Protein AF-A0A9E6AUA4-F1 (afdb_monomer)

Secondary structure (DSSP, 8-state):
-HHHHHHHHHHHHHHHHHTT----PPEEEEETTEEEEHHHHHHHHHTT-S-GGGHHHHHHHHHHHHHHHHHHHHTTGGGSHHHHHHHHHHHHHHHHHHH-

pLDDT: mean 79.26, std 15.29, range [46.84, 95.31]

Foldseek 3Di:
DVVVVVVVVVVVVVVVVVPPPDPPQDFPDDQPPDTDGPVNLCVVDVVPDPDPVCSVVSVVVVSVVVVVVVVCVVVVVCVDPVNVVVVVVVVVVVVVVVVD

Mean predicted aligned error: 12.49 Å

Sequence (100 aa):
MRKHLVIFSVIAMTIFSFGFMREDKTTVATVGRDKITLEELNEKFASLSPSYQDKVKYLDKMIEERLLFKAATKDGYTKTEDFKSKYLSAKQQILIKLLL

Structure (mmCIF, N/CA/C/O backbone):
data_AF-A0A9E6AUA4-F1
#
_entry.id   AF-A0A9E6AUA4-F1
#
loop_
_atom_site.group_PDB
_atom_site.id
_atom_site.type_symbol
_atom_site.label_atom_id
_atom_site.label_alt_id
_atom_site.label_comp_id
_atom_site.label_asym_id
_atom_site.label_entity_id
_atom_site.label_seq_id
_atom_site.pdbx_PDB_ins_code
_atom_site.Cartn_x
_atom_site.Cartn_y
_atom_site.Cartn_z
_atom_site.occupancy
_atom_site.B_iso_or_equiv
_atom_site.auth_seq_id
_atom_site.auth_comp_id
_atom_site.auth_asym_id
_atom_site.auth_atom_id
_atom_site.pdbx_PDB_model_num
ATOM 1 N N . MET A 1 1 ? -7.648 55.574 -2.502 1.00 55.09 1 MET A N 1
ATOM 2 C CA . MET A 1 1 ? -7.627 54.262 -1.808 1.00 55.09 1 MET A CA 1
ATOM 3 C C . MET A 1 1 ? -8.327 53.116 -2.552 1.00 55.09 1 MET A C 1
ATOM 5 O O . MET A 1 1 ? -7.807 52.015 -2.505 1.00 55.09 1 MET A O 1
ATOM 9 N N . ARG A 1 2 ? -9.430 53.324 -3.296 1.00 54.16 2 ARG A N 1
ATOM 10 C CA . ARG A 1 2 ? -10.137 52.229 -4.009 1.00 54.16 2 ARG A CA 1
ATOM 11 C C . ARG A 1 2 ? -9.356 51.559 -5.159 1.00 54.16 2 ARG A C 1
ATOM 13 O O . ARG A 1 2 ? -9.570 50.387 -5.424 1.00 54.16 2 ARG A O 1
ATOM 20 N N . LYS A 1 3 ? -8.428 52.270 -5.815 1.00 53.44 3 LYS A N 1
ATOM 21 C CA . LYS A 1 3 ? -7.678 51.756 -6.982 1.00 53.44 3 LYS A CA 1
ATOM 22 C C . LYS A 1 3 ? -6.636 50.679 -6.628 1.00 53.44 3 LYS A C 1
ATOM 24 O O . LYS A 1 3 ? -6.427 49.770 -7.418 1.00 53.44 3 LYS A O 1
ATOM 29 N N . HIS A 1 4 ? -6.042 50.727 -5.432 1.00 55.59 4 HIS A N 1
ATOM 30 C CA . HIS A 1 4 ? -5.066 49.717 -4.990 1.00 55.59 4 HIS A CA 1
ATOM 31 C C . HIS A 1 4 ? -5.722 48.385 -4.596 1.00 55.59 4 HIS A C 1
ATOM 33 O O . HIS A 1 4 ? -5.101 47.336 -4.736 1.00 55.59 4 HIS A O 1
ATOM 39 N N . LEU A 1 5 ? -6.994 48.415 -4.179 1.00 56.22 5 LEU A N 1
ATOM 40 C CA . LEU A 1 5 ? -7.757 47.221 -3.805 1.00 56.22 5 LEU A CA 1
ATOM 41 C C . LEU A 1 5 ? -8.110 46.355 -5.029 1.00 56.22 5 LEU A C 1
ATOM 43 O O . LEU A 1 5 ? -8.086 45.132 -4.950 1.00 56.22 5 LEU A O 1
ATOM 47 N N . VAL A 1 6 ? -8.353 46.986 -6.185 1.00 60.66 6 VAL A N 1
ATOM 48 C CA . VAL A 1 6 ? -8.621 46.279 -7.450 1.00 60.66 6 VAL A CA 1
ATOM 49 C C . VAL A 1 6 ? -7.359 45.590 -7.977 1.00 60.66 6 VAL A C 1
ATOM 51 O O . VAL A 1 6 ? -7.424 44.449 -8.419 1.00 60.66 6 VAL A O 1
ATOM 54 N N . ILE A 1 7 ? -6.195 46.238 -7.871 1.00 61.44 7 ILE A N 1
ATOM 55 C CA . ILE A 1 7 ? -4.921 45.674 -8.349 1.00 61.44 7 ILE A CA 1
ATOM 56 C C . ILE A 1 7 ? -4.522 44.440 -7.524 1.00 61.44 7 ILE A C 1
ATOM 58 O O . ILE A 1 7 ? -4.136 43.423 -8.096 1.00 61.44 7 ILE A O 1
ATOM 62 N N . PHE A 1 8 ? -4.690 44.483 -6.197 1.00 59.53 8 PHE A N 1
ATOM 63 C CA . PHE A 1 8 ? -4.424 43.325 -5.332 1.00 59.53 8 PHE A CA 1
ATOM 64 C C . PHE A 1 8 ? -5.347 42.135 -5.638 1.00 59.53 8 PHE A C 1
ATOM 66 O O . PHE A 1 8 ? -4.899 40.989 -5.641 1.00 59.53 8 PHE A O 1
ATOM 73 N N . SER A 1 9 ? -6.616 42.405 -5.959 1.00 60.94 9 SER A N 1
ATOM 74 C CA . SER A 1 9 ? -7.585 41.370 -6.334 1.00 60.94 9 SER A CA 1
ATOM 75 C C . SER A 1 9 ? -7.207 40.649 -7.629 1.00 60.94 9 SER A C 1
ATOM 77 O O . SER A 1 9 ? -7.387 39.439 -7.721 1.00 60.94 9 SER A O 1
ATOM 79 N N . VAL A 1 10 ? -6.685 41.367 -8.629 1.00 60.03 10 VAL A N 1
ATOM 80 C CA . VAL A 1 10 ? -6.315 40.770 -9.924 1.00 60.03 10 VAL A CA 1
ATOM 81 C C . VAL A 1 10 ? -5.061 39.903 -9.793 1.00 60.03 10 VAL A C 1
ATOM 83 O O . VAL A 1 10 ? -5.017 38.817 -10.361 1.00 60.03 10 VAL A O 1
ATOM 86 N N . ILE A 1 11 ? -4.083 40.332 -8.986 1.00 60.50 11 ILE A N 1
ATOM 87 C CA . ILE A 1 11 ? -2.850 39.569 -8.726 1.00 60.50 11 ILE A CA 1
ATOM 88 C C . ILE A 1 11 ? -3.147 38.278 -7.945 1.00 60.50 11 ILE A C 1
ATOM 90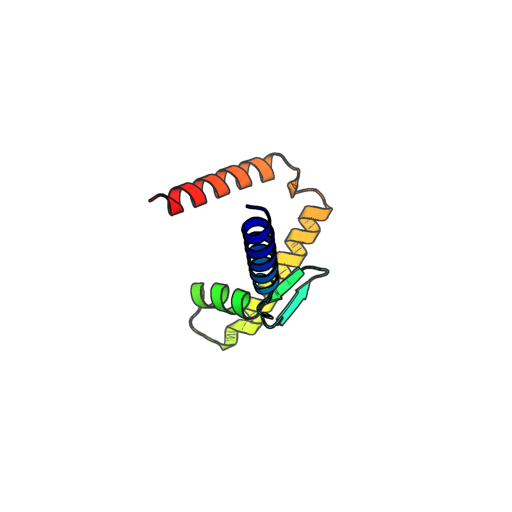 O O . ILE A 1 11 ? -2.592 37.226 -8.253 1.00 60.50 11 ILE A O 1
ATOM 94 N N . ALA A 1 12 ? -4.064 38.314 -6.973 1.00 59.62 12 ALA A N 1
ATOM 95 C CA . ALA A 1 12 ? -4.470 37.111 -6.243 1.00 59.62 12 ALA A CA 1
ATOM 96 C C . ALA A 1 12 ? -5.156 36.070 -7.154 1.00 59.62 12 ALA A C 1
ATOM 98 O O . ALA A 1 12 ? -4.972 34.865 -6.977 1.00 59.62 12 ALA A O 1
ATOM 99 N N . MET A 1 13 ? -5.910 36.527 -8.158 1.00 57.94 13 MET A N 1
ATOM 100 C CA . MET A 1 13 ? -6.664 35.660 -9.068 1.00 57.94 13 MET A CA 1
ATOM 101 C C . MET A 1 13 ? -5.774 34.979 -10.125 1.00 57.94 13 MET A C 1
ATOM 103 O O . MET A 1 13 ? -6.029 33.834 -10.508 1.00 57.94 13 MET A O 1
ATOM 107 N N . THR A 1 14 ? -4.690 35.634 -10.558 1.00 56.69 14 THR A N 1
ATOM 108 C CA . THR A 1 14 ? -3.704 35.038 -11.477 1.00 56.69 14 THR A CA 1
ATOM 109 C C . THR A 1 14 ? -2.806 34.005 -10.798 1.00 56.69 14 THR A C 1
ATOM 111 O O . THR A 1 14 ? -2.506 32.984 -11.415 1.00 56.69 14 THR A O 1
ATOM 114 N N . ILE A 1 15 ? -2.442 34.189 -9.524 1.00 57.47 15 ILE A N 1
ATOM 115 C CA . ILE A 1 15 ? -1.631 33.203 -8.781 1.00 57.47 15 ILE A CA 1
ATOM 116 C C . ILE A 1 15 ? -2.432 31.914 -8.523 1.00 57.47 15 ILE A C 1
ATOM 118 O O . ILE A 1 15 ? -1.884 30.816 -8.609 1.00 57.47 15 ILE A O 1
ATOM 122 N N . PHE A 1 16 ? -3.746 32.020 -8.293 1.00 55.22 16 PHE A N 1
ATOM 123 C CA . PHE A 1 16 ? -4.601 30.848 -8.067 1.00 55.22 16 PHE A CA 1
ATOM 124 C C . PHE A 1 16 ? -4.792 29.979 -9.324 1.00 55.22 16 PHE A C 1
ATOM 126 O O . PHE A 1 16 ? -5.040 28.781 -9.215 1.00 55.22 16 PHE A O 1
ATOM 133 N N . SER A 1 17 ? -4.630 30.554 -10.521 1.00 51.03 17 SER A N 1
ATOM 134 C CA . SER A 1 17 ? -4.831 29.835 -11.789 1.00 51.03 17 SER A CA 1
ATOM 135 C C . SER A 1 17 ? -3.592 29.060 -12.263 1.00 51.03 17 SER A C 1
ATOM 137 O O . SER A 1 17 ? -3.729 28.112 -13.031 1.00 51.03 17 SER A O 1
ATOM 139 N N . PHE A 1 18 ? -2.391 29.401 -11.780 1.00 53.09 18 PHE A N 1
ATOM 140 C CA . PHE A 1 18 ? -1.152 28.683 -12.122 1.00 53.09 18 PHE A CA 1
ATOM 141 C C . PHE A 1 18 ? -0.863 27.466 -11.224 1.00 53.09 18 PHE A C 1
ATOM 143 O O . PHE A 1 18 ? -0.025 26.639 -11.568 1.00 53.09 18 PHE A O 1
ATOM 150 N N . GLY A 1 19 ? -1.578 27.301 -10.105 1.00 49.84 19 GLY A N 1
ATOM 151 C CA . GLY A 1 19 ? -1.366 26.197 -9.156 1.00 49.84 19 GLY A CA 1
ATOM 152 C C . GLY A 1 19 ? -1.972 24.845 -9.557 1.00 49.84 19 GLY A C 1
ATOM 153 O O . GLY A 1 19 ? -1.906 23.903 -8.771 1.00 49.84 19 GLY A O 1
ATOM 154 N N . PHE A 1 20 ? -2.588 24.735 -10.740 1.00 51.16 20 PHE A N 1
ATOM 155 C CA . PHE A 1 20 ? -3.308 23.531 -11.178 1.00 51.16 20 PHE A CA 1
ATOM 156 C C . PHE A 1 20 ? -2.785 22.946 -12.500 1.00 51.16 20 PHE A C 1
ATOM 158 O O . PHE A 1 20 ? -3.528 22.283 -13.220 1.00 51.16 20 PHE A O 1
ATOM 165 N N . MET A 1 21 ? -1.507 23.141 -12.838 1.00 46.84 21 MET A N 1
ATOM 166 C CA . MET A 1 21 ? -0.854 22.228 -13.782 1.00 46.84 21 MET A CA 1
ATOM 167 C C . MET A 1 21 ? -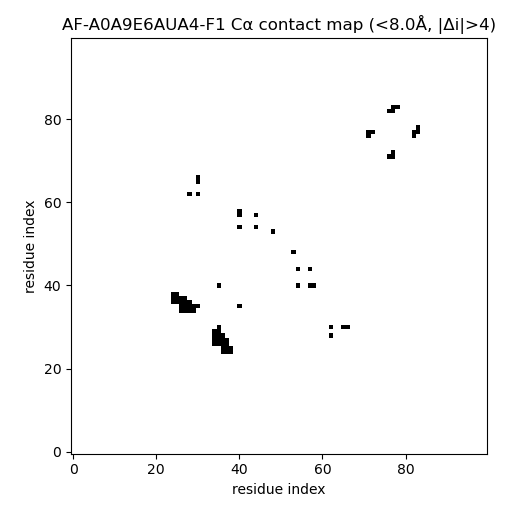0.522 20.939 -13.029 1.00 46.84 21 MET A C 1
ATOM 169 O O . MET A 1 21 ? 0.496 20.838 -12.350 1.00 46.84 21 MET A O 1
ATOM 173 N N . ARG A 1 22 ? -1.430 19.959 -13.099 1.00 54.97 22 ARG A N 1
ATOM 174 C CA . ARG A 1 22 ? -1.107 18.575 -12.740 1.00 54.97 22 ARG A CA 1
ATOM 175 C C . ARG A 1 22 ? -0.035 18.107 -13.718 1.00 54.97 22 ARG A C 1
ATOM 177 O O . ARG A 1 22 ? -0.310 18.020 -14.908 1.00 54.97 22 ARG A O 1
ATOM 184 N N . GLU A 1 23 ? 1.164 17.816 -13.226 1.00 53.66 23 GLU A N 1
ATOM 185 C CA . GLU A 1 23 ? 2.088 16.949 -13.952 1.00 53.66 23 GLU A CA 1
ATOM 186 C C . GLU A 1 23 ? 1.326 15.669 -14.301 1.00 53.66 23 GLU A C 1
ATOM 188 O O . GLU A 1 23 ? 0.891 14.929 -13.410 1.00 53.66 23 GLU A O 1
ATOM 193 N N . ASP A 1 24 ? 1.107 15.434 -15.593 1.00 54.38 24 ASP A N 1
ATOM 194 C CA . ASP A 1 24 ? 0.524 14.196 -16.088 1.00 54.38 24 ASP A CA 1
ATOM 195 C C . ASP A 1 24 ? 1.546 13.076 -15.880 1.00 54.38 24 ASP A C 1
ATOM 197 O O . ASP A 1 24 ? 2.310 12.701 -16.768 1.00 54.38 24 ASP A O 1
ATOM 201 N N . LYS A 1 25 ? 1.592 12.548 -14.655 1.00 72.88 25 LYS A N 1
ATOM 202 C CA . LYS A 1 25 ? 2.389 11.371 -14.321 1.00 72.88 25 LYS A CA 1
ATOM 203 C C . LYS A 1 25 ? 1.896 10.214 -15.191 1.00 72.88 25 LYS A C 1
ATOM 205 O O . LYS A 1 25 ? 0.740 9.789 -15.072 1.00 72.88 25 LYS A O 1
ATOM 210 N N . THR A 1 26 ? 2.767 9.695 -16.059 1.00 87.56 26 THR A N 1
ATOM 211 C CA . THR A 1 26 ? 2.451 8.587 -16.972 1.00 87.56 26 THR A CA 1
ATOM 212 C C . THR A 1 26 ? 1.845 7.427 -16.190 1.00 87.56 26 THR A C 1
ATOM 214 O O . THR A 1 26 ? 2.484 6.867 -15.301 1.00 87.56 26 THR A O 1
ATOM 217 N N . THR A 1 27 ? 0.594 7.076 -16.483 1.00 87.88 27 THR A N 1
ATOM 218 C CA . THR A 1 27 ? -0.102 5.968 -15.816 1.00 87.88 27 THR A CA 1
ATOM 219 C C . THR A 1 27 ? 0.291 4.652 -16.479 1.00 87.88 27 THR A C 1
ATOM 221 O O . THR A 1 27 ? 0.169 4.526 -17.694 1.00 87.88 27 THR A O 1
ATOM 224 N N . VAL A 1 28 ? 0.742 3.675 -15.691 1.00 89.00 28 VAL A N 1
ATOM 225 C CA . VAL A 1 28 ? 1.167 2.350 -16.184 1.00 89.00 28 VAL A CA 1
ATOM 226 C C . VAL A 1 28 ? 0.132 1.260 -15.919 1.00 89.00 28 VAL A C 1
ATOM 228 O O . VAL A 1 28 ? 0.080 0.278 -16.650 1.00 89.00 28 VAL A O 1
ATOM 231 N N . ALA A 1 29 ? -0.722 1.437 -14.908 1.00 89.88 29 ALA A N 1
ATOM 232 C CA . ALA A 1 29 ? -1.837 0.538 -14.629 1.00 89.88 29 ALA A CA 1
ATOM 233 C C . ALA A 1 29 ? -2.960 1.263 -13.874 1.00 89.88 29 ALA A C 1
ATOM 235 O O . ALA A 1 29 ? -2.740 2.288 -13.228 1.00 89.88 29 ALA A O 1
ATOM 236 N N . THR A 1 30 ? -4.179 0.727 -13.945 1.00 88.50 30 THR A N 1
ATOM 237 C CA . THR A 1 30 ? -5.343 1.234 -13.200 1.00 88.50 30 THR A CA 1
ATOM 238 C C . THR A 1 30 ? -6.055 0.078 -12.503 1.00 88.50 30 THR A C 1
ATOM 240 O O . THR A 1 30 ? -6.387 -0.920 -13.135 1.00 88.50 30 THR A O 1
ATOM 243 N N . VAL A 1 31 ? -6.322 0.227 -11.204 1.00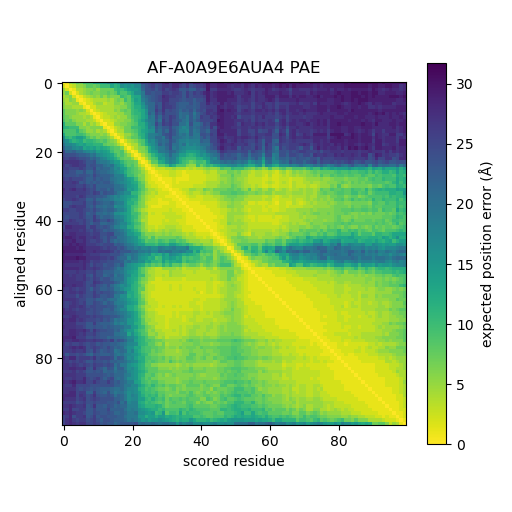 86.88 31 VAL A N 1
ATOM 244 C CA . VAL A 1 31 ? -7.031 -0.750 -10.366 1.00 86.88 31 VAL A CA 1
ATOM 245 C C . VAL A 1 31 ? -8.341 -0.121 -9.886 1.00 86.88 31 VAL A C 1
ATOM 247 O O . VAL A 1 31 ? -8.431 0.530 -8.844 1.00 86.88 31 VAL A O 1
ATOM 250 N N . GLY A 1 32 ? -9.404 -0.271 -10.677 1.00 84.69 32 GLY A N 1
ATOM 251 C CA . GLY A 1 32 ? -10.676 0.415 -10.434 1.00 84.69 32 GLY A CA 1
ATOM 252 C C . GLY A 1 32 ? -10.567 1.926 -10.656 1.00 84.69 32 GLY A C 1
ATOM 253 O O . GLY A 1 32 ? -10.529 2.362 -11.798 1.00 84.69 32 GLY A O 1
ATOM 254 N N . ARG A 1 33 ? -10.563 2.723 -9.576 1.00 84.50 33 ARG A N 1
ATOM 255 C CA . ARG A 1 33 ? -10.375 4.188 -9.652 1.00 84.50 33 ARG A CA 1
ATOM 256 C C . ARG A 1 33 ? -8.945 4.627 -9.320 1.00 84.50 33 ARG A C 1
ATOM 258 O O . ARG A 1 33 ? -8.614 5.787 -9.552 1.00 84.50 33 ARG A O 1
ATOM 265 N N . ASP A 1 34 ? -8.112 3.718 -8.816 1.00 85.31 34 ASP A N 1
ATOM 266 C CA . ASP A 1 34 ? -6.751 4.030 -8.386 1.00 85.31 34 ASP A CA 1
ATOM 267 C C . ASP A 1 34 ? -5.772 3.832 -9.543 1.00 85.31 34 ASP A C 1
ATOM 269 O O . ASP A 1 34 ? -5.808 2.810 -10.229 1.00 85.31 34 ASP A O 1
ATOM 273 N N . LYS A 1 35 ? -4.868 4.792 -9.747 1.00 89.06 35 LYS A N 1
ATOM 274 C CA . LYS A 1 35 ? -3.859 4.763 -10.817 1.00 89.06 35 LYS A CA 1
ATOM 275 C C . LYS A 1 35 ? -2.488 4.428 -10.246 1.00 89.06 35 LYS A C 1
ATOM 277 O O . LYS A 1 35 ? -2.130 4.967 -9.201 1.00 89.06 35 LYS A O 1
ATOM 282 N N . ILE A 1 36 ? -1.748 3.535 -10.895 1.00 87.94 36 ILE A N 1
ATOM 283 C CA . ILE A 1 36 ? -0.322 3.305 -10.636 1.00 87.94 36 ILE A CA 1
ATOM 284 C C . ILE A 1 36 ? 0.437 4.129 -11.671 1.00 87.94 36 ILE A C 1
ATOM 286 O O . ILE A 1 36 ? 0.241 3.941 -12.876 1.00 87.94 36 ILE A O 1
ATOM 290 N N . THR A 1 37 ? 1.266 5.063 -11.214 1.00 90.12 37 THR A N 1
ATOM 291 C CA . THR A 1 37 ? 2.085 5.897 -12.101 1.00 90.12 37 THR A CA 1
ATOM 292 C C . THR A 1 37 ? 3.461 5.274 -12.313 1.00 90.12 37 THR A C 1
ATOM 294 O O . THR A 1 37 ? 3.943 4.481 -11.505 1.00 90.12 37 THR A O 1
ATOM 297 N N . LEU A 1 38 ? 4.107 5.632 -13.420 1.00 86.88 38 LEU A N 1
ATOM 298 C CA . LEU A 1 38 ? 5.465 5.203 -13.739 1.00 86.88 38 LEU A CA 1
ATOM 299 C C . LEU A 1 38 ? 6.467 5.672 -12.676 1.00 86.88 38 LEU A C 1
ATOM 301 O O . LEU A 1 38 ? 7.410 4.958 -12.358 1.00 86.88 38 LEU A O 1
ATOM 305 N N . GLU A 1 39 ? 6.249 6.862 -12.122 1.00 86.62 39 GLU A N 1
ATOM 306 C CA . GLU A 1 39 ? 7.053 7.418 -11.036 1.00 86.62 39 GLU A CA 1
ATOM 307 C C . GLU A 1 39 ? 6.937 6.575 -9.768 1.00 86.62 39 GLU A C 1
ATOM 309 O O . GLU A 1 39 ? 7.954 6.112 -9.268 1.00 86.62 39 GLU A O 1
ATOM 314 N N . GLU A 1 40 ? 5.717 6.262 -9.322 1.00 85.81 40 GLU A N 1
ATOM 315 C CA . GLU A 1 40 ? 5.490 5.409 -8.150 1.00 85.81 40 GLU A CA 1
ATOM 316 C C . GLU A 1 40 ? 6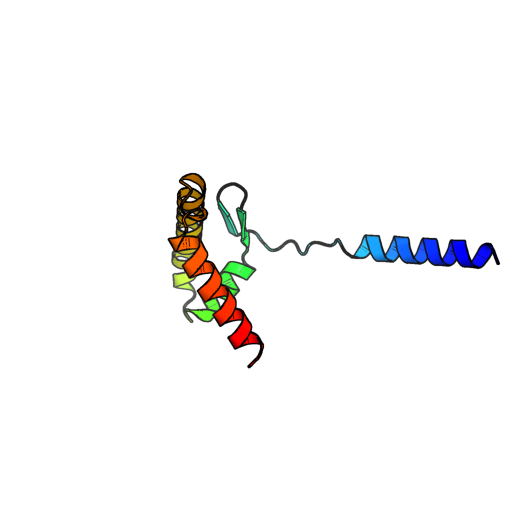.122 4.022 -8.333 1.00 85.81 40 GLU A C 1
ATOM 318 O O . GLU A 1 40 ? 6.746 3.484 -7.414 1.00 85.81 40 GLU A O 1
ATOM 323 N N . LEU A 1 41 ? 5.988 3.453 -9.537 1.00 86.19 41 LEU A N 1
ATOM 324 C CA . LEU A 1 41 ? 6.625 2.190 -9.887 1.00 86.19 41 LEU A CA 1
ATOM 325 C C . LEU A 1 41 ? 8.149 2.300 -9.775 1.00 86.19 41 LEU A C 1
ATOM 327 O O . LEU A 1 41 ? 8.777 1.433 -9.176 1.00 86.19 41 LEU A O 1
ATOM 331 N N . ASN A 1 42 ? 8.747 3.355 -10.329 1.00 84.81 42 ASN A N 1
ATOM 332 C CA . ASN A 1 42 ? 10.194 3.547 -10.323 1.00 84.81 42 ASN A CA 1
ATOM 333 C C . ASN A 1 42 ? 10.749 3.854 -8.928 1.00 84.81 42 ASN A C 1
ATOM 335 O O . ASN A 1 42 ? 11.787 3.299 -8.587 1.00 84.81 42 ASN A O 1
ATOM 339 N N . GLU A 1 43 ? 10.078 4.676 -8.120 1.00 84.69 43 GLU A N 1
ATOM 340 C CA . GLU A 1 43 ? 10.478 4.977 -6.738 1.00 84.69 43 GLU A CA 1
ATOM 341 C C . GLU A 1 43 ? 10.509 3.708 -5.888 1.00 84.69 43 GLU A C 1
ATOM 343 O O . GLU A 1 43 ? 11.514 3.383 -5.250 1.00 84.69 43 GLU A O 1
ATOM 348 N N . LYS A 1 44 ? 9.418 2.939 -5.928 1.00 78.75 44 LYS A N 1
ATOM 349 C CA . LYS A 1 44 ? 9.322 1.683 -5.188 1.00 78.75 44 LYS A CA 1
ATOM 350 C C . LYS A 1 44 ? 10.306 0.640 -5.716 1.00 78.75 44 LYS A C 1
ATOM 352 O O . LYS A 1 44 ? 10.954 -0.039 -4.923 1.00 78.75 44 LYS A O 1
ATOM 357 N N . PHE A 1 45 ? 10.458 0.532 -7.033 1.00 81.50 45 PHE A N 1
ATOM 358 C CA . PHE A 1 45 ? 11.392 -0.409 -7.644 1.00 81.50 45 PHE A CA 1
ATOM 359 C C . PHE A 1 45 ? 12.854 -0.081 -7.304 1.00 81.50 45 PHE A C 1
A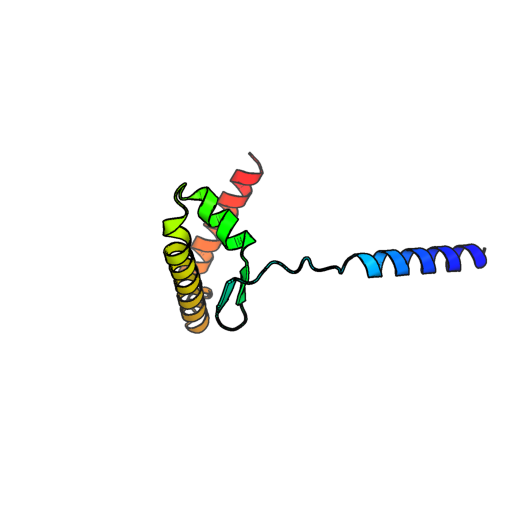TOM 361 O O . PHE A 1 45 ? 13.609 -0.974 -6.920 1.00 81.50 45 PHE A O 1
ATOM 368 N N . ALA A 1 46 ? 13.238 1.198 -7.372 1.00 78.06 46 ALA A N 1
ATOM 369 C CA . ALA A 1 46 ? 14.590 1.659 -7.060 1.00 78.06 46 ALA A CA 1
ATOM 370 C C . ALA A 1 46 ? 14.991 1.365 -5.606 1.00 78.06 46 ALA A C 1
ATOM 372 O O . ALA A 1 46 ? 16.164 1.127 -5.336 1.00 78.06 46 ALA A O 1
ATOM 373 N N . SER A 1 47 ? 14.025 1.322 -4.681 1.00 72.75 47 SER A N 1
ATOM 374 C CA . SER A 1 47 ? 14.285 0.944 -3.287 1.00 72.75 47 SER A CA 1
ATOM 375 C C . SER A 1 47 ? 14.544 -0.557 -3.066 1.00 72.75 47 SER A C 1
ATOM 377 O O . SER A 1 47 ? 14.990 -0.929 -1.984 1.00 72.75 47 SER A O 1
ATOM 379 N N . LEU A 1 48 ? 14.270 -1.424 -4.055 1.00 68.38 48 LEU A N 1
ATOM 380 C CA . LEU A 1 48 ? 14.213 -2.880 -3.859 1.00 68.38 48 LEU A CA 1
ATOM 381 C C . LEU A 1 48 ? 15.092 -3.716 -4.798 1.00 68.38 48 LEU A C 1
ATOM 383 O O . LEU A 1 48 ? 15.491 -4.809 -4.399 1.00 68.38 48 LEU A O 1
ATOM 387 N N . SER A 1 49 ? 15.388 -3.275 -6.027 1.00 63.41 49 SER A N 1
ATOM 388 C CA . SER A 1 49 ? 16.193 -4.080 -6.963 1.00 63.41 49 SER A CA 1
ATOM 389 C C . SER A 1 49 ? 16.959 -3.235 -7.992 1.00 63.41 49 SER A C 1
ATOM 391 O O . SER A 1 49 ? 16.404 -2.280 -8.535 1.00 63.41 49 SER A O 1
ATOM 393 N N . PRO A 1 50 ? 18.209 -3.606 -8.340 1.00 61.59 50 PRO A N 1
ATOM 394 C CA . PRO A 1 50 ? 18.959 -2.974 -9.425 1.00 61.59 50 PRO A CA 1
ATOM 395 C C . PRO A 1 50 ? 18.602 -3.502 -10.834 1.00 61.59 50 PRO A C 1
ATOM 397 O O . PRO A 1 50 ? 19.070 -2.931 -11.819 1.00 61.59 50 PRO A O 1
ATOM 400 N N . SER A 1 51 ? 17.800 -4.572 -10.978 1.00 67.12 51 SER A N 1
ATOM 401 C CA . SER A 1 51 ? 17.607 -5.261 -12.273 1.00 67.12 51 SER A CA 1
ATOM 402 C C . SER A 1 51 ? 16.283 -4.945 -12.979 1.00 67.12 51 SER A C 1
ATOM 404 O O . SER A 1 51 ? 15.217 -5.412 -12.592 1.00 67.12 51 SER A O 1
ATOM 406 N N . TYR A 1 52 ? 16.343 -4.234 -14.107 1.00 64.38 52 TYR A N 1
ATOM 407 C CA . TYR A 1 52 ? 15.173 -3.798 -14.890 1.00 64.38 52 TYR A CA 1
ATOM 408 C C . TYR A 1 52 ? 14.189 -4.911 -15.317 1.00 64.38 52 TYR A C 1
ATOM 410 O O . TYR A 1 52 ? 13.012 -4.615 -15.527 1.00 64.38 52 TYR A O 1
ATOM 418 N N . GLN A 1 53 ? 14.631 -6.170 -15.446 1.00 64.88 53 GLN A N 1
ATOM 419 C CA . GLN A 1 53 ? 13.769 -7.292 -15.866 1.00 64.88 53 GLN A CA 1
ATOM 420 C C . GLN A 1 53 ? 12.675 -7.636 -14.841 1.00 64.88 53 GLN A C 1
ATOM 422 O O . GLN A 1 53 ? 11.645 -8.202 -15.204 1.00 64.88 53 GLN A O 1
ATOM 427 N N . ASP A 1 54 ? 12.840 -7.224 -13.584 1.00 77.56 54 ASP A N 1
ATOM 428 C CA . ASP A 1 54 ? 11.867 -7.489 -12.525 1.00 77.56 54 ASP A CA 1
ATOM 429 C C . ASP A 1 54 ? 10.758 -6.430 -12.437 1.00 77.56 54 ASP A C 1
ATOM 431 O O . ASP A 1 54 ? 9.816 -6.593 -11.663 1.00 77.56 54 ASP A O 1
ATOM 435 N N . LYS A 1 55 ? 10.810 -5.363 -13.252 1.00 79.25 55 LYS A N 1
ATOM 436 C CA . LYS A 1 55 ? 9.824 -4.269 -13.195 1.00 79.25 55 LYS A CA 1
ATOM 437 C C . LYS A 1 55 ? 8.396 -4.716 -13.497 1.00 79.25 55 LYS A C 1
ATOM 439 O O . LYS A 1 55 ? 7.473 -4.220 -12.861 1.00 79.25 55 LYS A O 1
ATOM 444 N N . VAL A 1 56 ? 8.206 -5.648 -14.434 1.00 83.56 56 VAL A N 1
ATOM 445 C CA . VAL A 1 56 ? 6.869 -6.170 -14.778 1.00 83.56 56 VAL A CA 1
ATOM 446 C C . VAL A 1 56 ? 6.299 -6.983 -13.618 1.00 83.56 56 VAL A C 1
ATOM 448 O O . VAL A 1 56 ? 5.203 -6.695 -13.155 1.00 83.56 56 VAL A O 1
ATOM 451 N N . LYS A 1 57 ? 7.084 -7.913 -13.061 1.00 84.88 57 LYS A N 1
ATOM 452 C CA . LYS A 1 57 ? 6.682 -8.694 -11.879 1.00 84.88 57 LYS A CA 1
ATOM 453 C C . LYS A 1 57 ? 6.390 -7.799 -10.677 1.00 84.88 57 LYS A C 1
ATOM 455 O O . LYS A 1 57 ? 5.505 -8.079 -9.874 1.00 84.88 57 LYS A O 1
ATOM 460 N N . TYR A 1 58 ? 7.150 -6.717 -10.545 1.00 86.75 58 TYR A N 1
ATOM 461 C CA . TYR A 1 58 ? 6.947 -5.749 -9.485 1.00 86.75 58 TYR A CA 1
ATOM 462 C C . TYR A 1 58 ? 5.657 -4.939 -9.681 1.00 86.75 58 TYR A C 1
ATOM 464 O O . TYR A 1 58 ? 4.921 -4.723 -8.720 1.00 86.75 58 TYR A O 1
ATOM 472 N N . LEU A 1 59 ? 5.339 -4.550 -10.919 1.00 88.88 59 LEU A N 1
ATOM 473 C CA . LEU A 1 59 ? 4.056 -3.936 -11.254 1.00 88.88 59 LEU A CA 1
ATOM 474 C C . LEU A 1 59 ? 2.885 -4.881 -10.945 1.00 88.88 59 LEU A C 1
ATOM 476 O O . LEU A 1 59 ? 1.912 -4.441 -10.334 1.00 88.88 59 LEU A O 1
ATOM 480 N N . ASP A 1 60 ? 2.995 -6.165 -11.294 1.00 90.19 60 ASP A N 1
ATOM 481 C CA . ASP A 1 60 ? 1.974 -7.172 -10.974 1.00 90.19 60 ASP A CA 1
ATOM 482 C C . ASP A 1 60 ? 1.748 -7.273 -9.462 1.00 90.19 60 ASP A C 1
ATOM 484 O O . ASP A 1 60 ? 0.608 -7.212 -8.997 1.00 90.19 60 ASP A O 1
ATOM 488 N N . LYS A 1 61 ? 2.831 -7.312 -8.678 1.00 89.31 61 LYS A N 1
ATOM 489 C CA . LYS A 1 61 ? 2.753 -7.292 -7.214 1.00 89.31 61 LYS A CA 1
ATOM 490 C C . LYS A 1 61 ? 2.053 -6.034 -6.689 1.00 89.31 61 LYS A C 1
ATOM 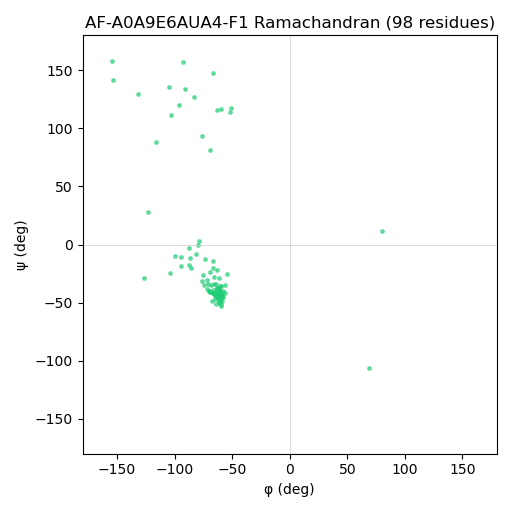492 O O . LYS A 1 61 ? 1.208 -6.126 -5.804 1.00 89.31 61 LYS A O 1
ATOM 497 N N . MET A 1 62 ? 2.355 -4.857 -7.241 1.00 90.25 62 MET A N 1
ATOM 498 C CA . MET A 1 62 ? 1.673 -3.614 -6.853 1.00 90.25 62 MET A CA 1
ATOM 499 C C . MET A 1 62 ? 0.173 -3.644 -7.178 1.00 90.25 62 MET A C 1
ATOM 501 O O . MET A 1 62 ? -0.639 -3.120 -6.411 1.00 90.25 62 MET A O 1
ATOM 505 N N . ILE A 1 63 ? -0.211 -4.239 -8.309 1.00 92.31 63 ILE A N 1
ATOM 506 C CA . ILE A 1 63 ? -1.620 -4.425 -8.677 1.00 92.31 63 ILE A CA 1
ATOM 507 C C . ILE A 1 63 ? -2.302 -5.369 -7.682 1.00 92.31 63 ILE A C 1
ATOM 509 O O . ILE A 1 63 ? -3.384 -5.048 -7.184 1.00 92.31 63 ILE A O 1
ATOM 513 N N . GLU A 1 64 ? -1.663 -6.493 -7.359 1.00 93.75 64 GLU A N 1
ATOM 514 C CA . GLU A 1 64 ? -2.160 -7.477 -6.395 1.00 93.75 64 GLU A CA 1
ATOM 515 C C . GLU A 1 64 ? -2.373 -6.856 -5.008 1.00 93.75 64 GLU A C 1
ATOM 517 O O . GLU A 1 64 ? -3.462 -6.971 -4.444 1.00 93.75 64 GLU A O 1
ATOM 522 N N . GLU A 1 65 ? -1.389 -6.114 -4.491 1.00 91.19 65 GLU A N 1
ATOM 523 C CA . GLU A 1 65 ? -1.485 -5.412 -3.204 1.00 91.19 65 GLU A CA 1
ATOM 524 C C . GLU A 1 65 ? -2.687 -4.456 -3.163 1.00 91.19 65 GLU A C 1
ATOM 526 O O . GLU A 1 65 ? -3.428 -4.413 -2.175 1.00 91.19 65 GLU A O 1
ATOM 531 N N . ARG A 1 66 ? -2.935 -3.714 -4.252 1.00 92.44 66 ARG A N 1
ATOM 532 C CA . ARG A 1 66 ? -4.088 -2.804 -4.346 1.00 92.44 66 ARG A CA 1
ATOM 533 C C . ARG A 1 66 ? -5.415 -3.545 -4.413 1.00 92.44 66 ARG A C 1
ATOM 535 O O . ARG A 1 66 ? -6.382 -3.115 -3.781 1.00 92.44 66 ARG A O 1
ATOM 542 N N . LEU A 1 67 ? -5.480 -4.645 -5.160 1.00 93.31 67 LEU A N 1
ATOM 543 C CA . LEU A 1 67 ? -6.671 -5.492 -5.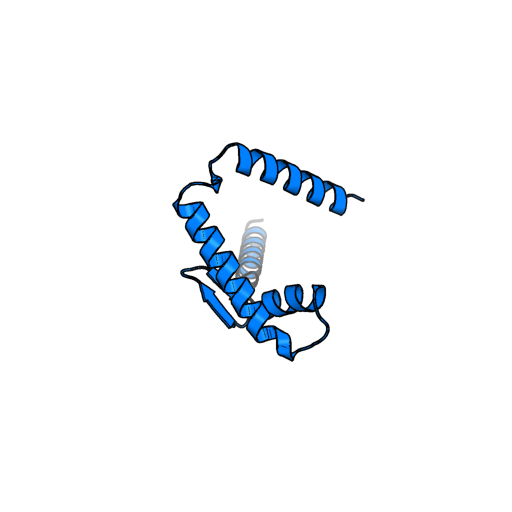215 1.00 93.31 67 LEU A CA 1
ATOM 544 C C . LEU A 1 67 ? -6.988 -6.079 -3.838 1.00 93.31 67 LEU A C 1
ATOM 546 O O . LEU A 1 67 ? -8.133 -5.985 -3.389 1.00 93.31 67 LEU A O 1
ATOM 550 N N . LEU A 1 68 ? -5.975 -6.599 -3.144 1.00 93.38 68 LEU A N 1
ATOM 551 C CA . LEU A 1 68 ? -6.101 -7.149 -1.799 1.00 93.38 68 LEU A CA 1
ATOM 552 C C . LEU A 1 68 ? -6.569 -6.081 -0.805 1.00 93.38 68 LEU A C 1
ATOM 554 O O . LEU A 1 68 ? -7.534 -6.295 -0.073 1.00 93.38 68 LEU A O 1
ATOM 558 N N . PHE A 1 69 ? -5.940 -4.903 -0.811 1.00 91.62 69 PHE A N 1
ATOM 559 C CA . PHE A 1 69 ? -6.322 -3.802 0.073 1.00 91.62 69 PHE A CA 1
ATOM 560 C C . PHE A 1 69 ? -7.765 -3.348 -0.167 1.00 91.62 69 PHE A C 1
ATOM 562 O O . PHE A 1 69 ? -8.513 -3.068 0.776 1.00 91.62 69 PHE A O 1
ATOM 569 N N . LYS A 1 70 ? -8.189 -3.309 -1.432 1.00 91.94 70 LYS A N 1
ATOM 570 C CA . LYS A 1 70 ? -9.559 -2.959 -1.798 1.00 91.94 70 LYS A CA 1
ATOM 571 C C . LYS A 1 70 ? -10.564 -4.011 -1.333 1.00 91.94 70 LYS A C 1
ATOM 573 O O . LYS A 1 70 ? -11.617 -3.634 -0.821 1.00 91.94 70 LYS A O 1
ATOM 578 N N . ALA A 1 71 ? -10.242 -5.296 -1.480 1.00 92.25 71 ALA A N 1
ATOM 579 C CA . ALA A 1 71 ? -11.058 -6.389 -0.956 1.00 92.25 71 ALA A CA 1
ATOM 580 C C . ALA A 1 71 ? -11.170 -6.299 0.574 1.00 92.25 71 ALA A C 1
ATOM 582 O O . ALA A 1 71 ? -12.273 -6.195 1.100 1.00 92.25 71 ALA A O 1
ATOM 583 N N . ALA A 1 72 ? -10.043 -6.163 1.275 1.00 92.00 72 ALA A N 1
ATOM 584 C CA . ALA A 1 72 ? -10.010 -6.006 2.728 1.00 92.00 72 ALA A CA 1
ATOM 585 C C . ALA A 1 72 ? -10.813 -4.782 3.210 1.00 92.00 72 ALA A C 1
ATOM 587 O O . ALA A 1 72 ? -11.531 -4.847 4.208 1.00 92.00 72 ALA A O 1
ATOM 588 N N . THR A 1 73 ? -10.735 -3.660 2.488 1.00 91.38 73 THR A N 1
ATOM 589 C CA . THR A 1 73 ? -11.519 -2.454 2.795 1.00 91.38 73 THR A CA 1
ATOM 590 C C . THR A 1 73 ? -13.014 -2.686 2.594 1.00 91.38 73 THR A C 1
ATOM 592 O O . THR A 1 73 ? -13.815 -2.262 3.430 1.00 91.38 73 THR A O 1
ATOM 595 N N . LYS A 1 74 ? -13.398 -3.367 1.508 1.00 93.19 74 LYS A N 1
ATOM 596 C CA . LYS A 1 74 ? -14.792 -3.733 1.229 1.00 93.19 74 LYS A CA 1
ATOM 597 C C . LYS A 1 74 ? -15.355 -4.645 2.322 1.00 93.19 74 LYS A C 1
ATOM 599 O O . LYS A 1 74 ? -16.480 -4.423 2.762 1.00 93.19 74 LYS A O 1
ATOM 604 N N . ASP A 1 75 ? -14.548 -5.584 2.797 1.00 94.69 75 ASP A N 1
ATOM 605 C CA . ASP A 1 75 ? -14.913 -6.546 3.841 1.00 94.69 75 ASP A CA 1
ATOM 606 C C . ASP A 1 75 ? -14.835 -5.943 5.257 1.00 94.69 75 ASP A C 1
ATOM 608 O O . ASP A 1 75 ? -15.143 -6.597 6.249 1.00 94.69 75 ASP A O 1
ATOM 612 N N . GLY A 1 76 ? -14.454 -4.666 5.374 1.00 93.00 76 GLY A N 1
ATOM 613 C CA . GLY A 1 76 ? -14.461 -3.933 6.636 1.00 93.00 76 GLY A CA 1
ATOM 614 C C . GLY A 1 76 ? -13.269 -4.216 7.549 1.00 93.00 76 GLY A C 1
ATOM 615 O O . GLY A 1 76 ? -13.273 -3.739 8.684 1.00 93.00 76 GLY A O 1
ATOM 616 N N . TYR A 1 77 ? -12.219 -4.896 7.073 1.00 91.69 77 TYR A N 1
ATOM 617 C CA . TYR A 1 77 ? -11.004 -5.146 7.861 1.00 91.69 77 TYR A CA 1
ATOM 618 C C . TYR A 1 77 ? -10.371 -3.853 8.383 1.00 91.69 77 TYR A C 1
ATOM 620 O O . TYR A 1 77 ? -9.897 -3.810 9.516 1.00 91.69 77 TYR A O 1
ATOM 628 N N . THR A 1 78 ? -10.442 -2.768 7.608 1.00 90.44 78 THR A N 1
ATOM 629 C CA . THR A 1 78 ? -9.923 -1.448 8.004 1.00 90.44 78 THR A CA 1
ATOM 630 C C . THR A 1 78 ? -10.676 -0.813 9.178 1.00 90.44 78 THR A C 1
ATOM 632 O O . THR A 1 78 ? -10.190 0.141 9.784 1.00 90.44 78 THR A O 1
ATOM 635 N N . LYS A 1 79 ? -11.862 -1.331 9.522 1.00 92.62 79 LYS A N 1
ATOM 636 C CA . LYS A 1 79 ? -12.676 -0.866 10.655 1.00 92.62 79 LYS A CA 1
ATOM 637 C C . LYS A 1 79 ? -12.436 -1.671 11.931 1.00 92.62 79 LYS A C 1
ATOM 639 O O . LYS A 1 79 ? -12.914 -1.250 12.983 1.00 92.62 79 LYS A O 1
ATOM 644 N N . THR A 1 80 ? -11.724 -2.794 11.847 1.00 94.25 80 THR A N 1
ATOM 645 C CA . THR A 1 80 ? -11.409 -3.636 13.008 1.00 94.25 80 THR A CA 1
ATOM 646 C C . THR A 1 80 ? -10.469 -2.914 13.972 1.00 94.25 80 THR A C 1
ATOM 648 O O . THR A 1 80 ? -9.622 -2.120 13.557 1.00 94.25 80 THR A O 1
ATOM 651 N N . GLU A 1 81 ? -10.603 -3.192 15.269 1.00 94.88 81 GLU A N 1
ATOM 652 C CA . GLU A 1 81 ? -9.734 -2.588 16.287 1.00 94.88 81 GLU A CA 1
ATOM 653 C C . GLU A 1 81 ? -8.272 -3.038 16.150 1.00 94.88 81 GLU A C 1
ATOM 655 O O . GLU A 1 81 ? -7.366 -2.227 16.333 1.00 94.88 81 GLU A O 1
ATOM 660 N N . ASP A 1 82 ? -8.029 -4.285 15.729 1.00 94.56 82 ASP A N 1
ATOM 661 C CA . ASP A 1 82 ? -6.675 -4.785 15.447 1.00 94.56 82 ASP A CA 1
ATOM 662 C C . ASP A 1 82 ? -5.992 -3.970 14.339 1.00 94.56 82 ASP A C 1
ATOM 664 O O . ASP A 1 82 ? -4.864 -3.501 14.510 1.00 94.56 82 ASP A O 1
ATOM 668 N N . PHE A 1 83 ? -6.698 -3.716 13.229 1.00 93.50 83 PHE A N 1
ATOM 669 C CA . PHE A 1 83 ? -6.168 -2.883 12.152 1.00 93.50 83 PHE A CA 1
ATOM 670 C C . PHE A 1 83 ? -5.886 -1.457 12.631 1.00 93.50 83 PHE A C 1
ATOM 672 O O . PHE A 1 83 ? -4.803 -0.932 12.373 1.00 93.50 83 PHE A O 1
ATOM 679 N N . LYS A 1 84 ? -6.830 -0.826 13.344 1.00 94.06 84 LYS A N 1
ATOM 680 C CA . LYS A 1 84 ? -6.653 0.545 13.854 1.00 94.06 84 LYS A CA 1
ATOM 681 C C . LYS A 1 84 ? -5.449 0.648 14.783 1.00 94.06 84 LYS A C 1
ATOM 683 O O . LYS A 1 84 ? -4.657 1.576 14.635 1.00 94.06 84 LYS A O 1
ATOM 688 N N . SER A 1 85 ? -5.297 -0.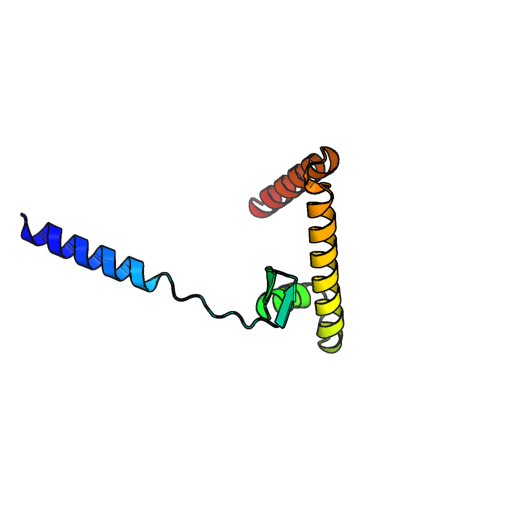306 15.701 1.00 95.31 85 SER A N 1
ATOM 689 C CA . SER A 1 85 ? -4.171 -0.357 16.633 1.00 95.31 85 SER A CA 1
ATOM 690 C C . SER A 1 85 ? -2.840 -0.444 15.882 1.00 95.31 85 SER A C 1
ATOM 692 O O . SER A 1 85 ? -1.983 0.430 16.031 1.00 95.31 85 SER A O 1
ATOM 694 N N . LYS A 1 86 ? -2.709 -1.415 14.968 1.00 93.81 86 LYS A N 1
ATOM 695 C CA . LYS A 1 86 ? -1.499 -1.591 14.148 1.00 93.81 86 LYS A CA 1
ATOM 696 C C . LYS A 1 86 ? -1.205 -0.375 13.273 1.00 93.81 86 LYS A C 1
ATOM 698 O O . LYS A 1 86 ? -0.053 0.045 13.170 1.00 93.81 86 LYS A O 1
ATOM 703 N N . TYR A 1 87 ? -2.235 0.216 12.671 1.00 92.88 87 TYR A N 1
ATOM 704 C CA . TYR A 1 87 ? -2.104 1.415 11.850 1.00 92.88 87 TYR A CA 1
ATOM 705 C C . TYR A 1 87 ? -1.595 2.613 12.661 1.00 92.88 87 TYR A C 1
ATOM 707 O O . TYR A 1 87 ? -0.683 3.312 12.218 1.00 92.88 87 TYR A O 1
ATOM 715 N N . LEU A 1 88 ? -2.135 2.836 13.864 1.00 93.88 88 LEU A N 1
ATOM 716 C CA . LEU A 1 88 ? -1.686 3.909 14.753 1.00 93.88 88 LEU A CA 1
ATOM 717 C C . LEU A 1 88 ? -0.232 3.712 15.190 1.00 93.88 88 LEU A C 1
ATOM 719 O O . LEU A 1 88 ? 0.554 4.658 15.112 1.00 93.88 88 LEU A O 1
ATOM 723 N N . SER A 1 89 ? 0.149 2.490 15.570 1.00 93.94 89 SER A N 1
ATOM 724 C CA . SER A 1 89 ?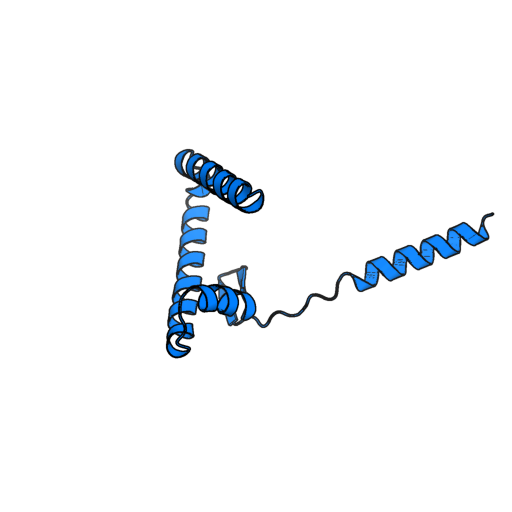 1.536 2.174 15.923 1.00 93.94 89 SER A CA 1
ATOM 725 C C . SER A 1 89 ? 2.495 2.411 14.754 1.00 93.94 89 SER A C 1
ATOM 727 O O . SER A 1 89 ? 3.532 3.050 14.934 1.00 93.94 89 SER A O 1
ATOM 729 N N . ALA A 1 90 ? 2.146 1.962 13.545 1.00 93.81 90 ALA A N 1
ATOM 730 C CA . ALA A 1 90 ? 2.961 2.191 12.352 1.00 93.81 90 ALA A CA 1
ATOM 731 C C . ALA A 1 90 ? 3.090 3.688 12.027 1.00 93.81 90 ALA A C 1
ATOM 733 O O . ALA A 1 90 ? 4.191 4.180 11.773 1.00 93.81 90 ALA A O 1
ATOM 734 N N . LYS A 1 91 ? 1.983 4.439 12.104 1.00 92.56 91 LYS A N 1
ATOM 735 C CA . LYS A 1 91 ? 1.973 5.893 11.899 1.00 92.56 91 LYS A CA 1
ATOM 736 C C . LYS A 1 91 ? 2.908 6.604 12.877 1.00 92.56 91 LYS A C 1
ATOM 738 O O . LYS A 1 91 ? 3.673 7.472 12.465 1.00 92.56 91 LYS A O 1
ATOM 743 N N . GLN A 1 92 ? 2.871 6.231 14.155 1.00 93.62 92 GLN A N 1
ATOM 744 C CA . GLN A 1 92 ? 3.736 6.825 15.172 1.00 93.62 92 GLN A CA 1
ATOM 745 C C . GLN A 1 92 ? 5.218 6.530 14.906 1.00 93.62 92 GLN A C 1
ATOM 747 O O . GLN A 1 92 ? 6.042 7.434 15.011 1.00 93.62 92 GLN A O 1
ATOM 752 N N . GLN A 1 93 ? 5.562 5.306 14.500 1.00 93.38 93 GLN A N 1
ATOM 753 C CA . GLN A 1 93 ? 6.944 4.957 14.151 1.00 93.38 93 GLN A CA 1
ATOM 754 C C . GLN A 1 93 ? 7.466 5.755 12.951 1.00 93.38 93 GLN A C 1
ATOM 756 O O . GLN A 1 93 ? 8.611 6.199 12.969 1.00 93.38 93 GLN A O 1
ATOM 761 N N . ILE A 1 94 ? 6.635 5.964 11.924 1.00 91.94 94 ILE A N 1
ATOM 762 C CA . ILE A 1 94 ? 7.001 6.794 10.767 1.00 91.94 94 ILE A CA 1
ATOM 763 C C . ILE A 1 94 ? 7.251 8.239 11.208 1.00 91.94 94 ILE A C 1
ATOM 765 O O . ILE A 1 94 ? 8.258 8.821 10.820 1.00 91.94 94 ILE A O 1
ATOM 769 N N . LEU A 1 95 ? 6.380 8.802 12.052 1.00 88.81 95 LEU A N 1
ATOM 770 C CA . LEU A 1 95 ? 6.551 10.163 12.569 1.00 88.81 95 LEU A CA 1
ATOM 771 C C . LEU A 1 95 ? 7.847 10.319 13.368 1.00 88.81 95 LEU A C 1
ATOM 773 O O . LEU A 1 95 ? 8.565 11.290 13.168 1.00 88.81 95 LEU A O 1
ATOM 777 N N . ILE A 1 96 ? 8.175 9.353 14.229 1.00 92.00 96 ILE A N 1
ATOM 778 C CA . ILE A 1 96 ? 9.428 9.371 14.995 1.00 92.00 96 ILE A CA 1
ATOM 779 C C . ILE A 1 96 ? 10.639 9.326 14.057 1.00 92.00 96 ILE A C 1
ATOM 781 O O . ILE A 1 96 ? 11.563 10.111 14.230 1.00 92.00 96 ILE A O 1
ATOM 785 N N . LYS A 1 97 ? 10.619 8.462 13.033 1.00 90.19 97 LYS A N 1
ATOM 786 C CA . LYS A 1 97 ? 11.700 8.368 12.037 1.00 90.19 97 LYS A CA 1
ATOM 787 C C . LYS A 1 97 ? 11.891 9.633 11.196 1.00 90.19 97 LYS A C 1
ATOM 789 O O . LYS A 1 97 ? 12.945 9.776 10.602 1.00 90.19 97 LYS A O 1
ATOM 794 N N . LEU A 1 98 ? 10.878 10.492 11.090 1.00 83.94 98 LEU A N 1
ATOM 795 C CA . LEU A 1 98 ? 10.976 11.769 10.375 1.00 83.94 98 LEU A CA 1
ATOM 796 C C . LEU A 1 98 ? 11.479 12.915 11.266 1.00 83.94 98 LEU A C 1
ATOM 798 O O . LEU A 1 98 ? 11.864 13.955 10.741 1.00 83.94 98 LEU A O 1
ATOM 802 N N . LEU A 1 99 ? 11.415 12.757 12.593 1.00 80.81 99 LEU A N 1
ATOM 803 C CA . LEU A 1 99 ? 11.854 13.761 13.570 1.00 80.81 99 LEU A CA 1
ATOM 804 C C . LEU A 1 99 ? 13.300 13.552 14.048 1.00 80.81 99 LEU A C 1
ATOM 806 O O . LEU A 1 99 ? 13.874 14.478 14.620 1.00 80.81 99 LEU A O 1
ATOM 810 N N . LEU A 1 100 ? 13.846 12.350 13.857 1.00 62.62 100 LEU A N 1
ATOM 811 C CA . LEU A 1 100 ? 15.236 11.971 14.135 1.00 62.62 100 LEU A CA 1
ATOM 812 C C . LEU A 1 100 ? 16.064 12.026 12.850 1.00 62.62 100 LEU A C 1
ATOM 814 O O . LEU A 1 100 ? 17.240 12.436 12.949 1.00 62.62 100 LEU A O 1
#

Radius of gyration: 21.52 Å; Cα contacts (8 Å, |Δi|>4): 38; chains: 1; bounding box: 34×63×34 Å

Solvent-accessible surface area (backbone atoms only — not comparable to full-atom values): 6039 Å² total; per-residue (Å²): 121,75,70,62,56,54,55,54,54,54,55,56,55,55,59,64,66,66,76,69,74,72,79,82,67,56,69,74,47,70,64,90,91,47,72,42,32,50,63,61,51,48,58,57,41,66,77,74,56,94,58,77,86,49,52,62,64,50,49,51,50,55,52,49,53,52,52,50,52,51,51,39,49,74,74,42,50,70,72,35,67,70,45,46,52,53,50,52,54,51,52,51,52,52,54,52,65,72,76,107